Protein AF-A0A929K595-F1 (afdb_monomer_lite)

Foldseek 3Di:
DPDQKDWDWDDDPDNQPIWIFIWGWDFDQDPVGDTDTDIDTQGPTHRDPVSRVVSVVVVVVVVVVVVVVVCVVVCCVVPDPPQDQPDLPDALVVSCVSLVVDPDPVVSVVSLVVDDPVSNVRNVCCCVPPNPD

Radius of gyration: 27.82 Å; chains: 1; bounding box: 52×41×73 Å

Secondary structure (DSSP, 8-state):
---SEEEEEE--SSGGG-EEEEEEEEEEE-TTS-EEEEEEEEEEEES-HHHHHHHHHHHHHHHHHHHHHHHHHHHHHHS--------TTS-HHHHHHHHTT---HHHHHHHHHTS-HHHHHHHHHHHHHH---

Sequence (133 aa):
MKDKLTLEIEKGVDEKNSKVGVSVNADVTDGKGSTLSGSVLLVEKCSSYEILQKEVSRIKEELDVLLEKSRRLFEVEIGEEKGPDVDEDMSAKEIWDILSLIKDPEVLLVKFNSMSRQKRLEVADYVLSNCNV

Structure (mmCIF, N/CA/C/O backbone):
data_AF-A0A929K595-F1
#
_entry.id   AF-A0A929K595-F1
#
loop_
_atom_site.group_PDB
_atom_site.id
_atom_site.type_symbol
_atom_site.label_atom_id
_atom_site.label_alt_id
_atom_site.label_comp_id
_atom_site.label_asym_id
_atom_site.label_entity_id
_atom_site.label_seq_id
_atom_site.pdbx_PDB_ins_code
_atom_site.Cartn_x
_atom_site.Cartn_y
_atom_site.Cartn_z
_atom_site.occupancy
_atom_site.B_iso_or_equiv
_atom_site.auth_seq_id
_atom_site.auth_comp_id
_atom_site.auth_asym_id
_atom_site.auth_atom_id
_atom_site.pdbx_PDB_model_num
ATOM 1 N N . MET A 1 1 ? -20.966 -7.987 -0.156 1.00 43.00 1 MET A N 1
ATOM 2 C CA . MET A 1 1 ? -19.694 -8.103 0.590 1.00 43.00 1 MET A CA 1
ATOM 3 C C . MET A 1 1 ? -20.038 -8.571 1.992 1.00 43.00 1 MET A C 1
ATOM 5 O O . MET A 1 1 ? -20.986 -8.037 2.545 1.00 43.00 1 MET A O 1
ATOM 9 N N . LYS A 1 2 ? -19.379 -9.608 2.521 1.00 53.38 2 LYS A N 1
ATOM 10 C CA . LYS A 1 2 ? -19.476 -9.924 3.954 1.00 53.38 2 LYS A CA 1
ATOM 11 C C . LYS A 1 2 ? -18.486 -9.013 4.669 1.00 53.38 2 LYS A C 1
ATOM 13 O O . LYS A 1 2 ? -17.317 -9.002 4.282 1.00 53.38 2 LYS A O 1
ATOM 18 N N . ASP A 1 3 ? -18.948 -8.258 5.654 1.00 60.69 3 ASP A N 1
ATOM 19 C CA . ASP A 1 3 ? -18.068 -7.418 6.458 1.00 60.69 3 ASP A CA 1
ATOM 20 C C . ASP A 1 3 ? -17.102 -8.321 7.235 1.00 60.69 3 ASP A C 1
ATOM 22 O O . ASP A 1 3 ? -17.517 -9.207 7.980 1.00 60.69 3 ASP A O 1
ATOM 26 N N . LYS A 1 4 ? -15.795 -8.155 6.999 1.00 71.12 4 LYS A N 1
ATOM 27 C CA . LYS A 1 4 ? -14.746 -8.896 7.727 1.00 71.12 4 LYS A CA 1
ATOM 28 C C . LYS A 1 4 ? -14.526 -8.353 9.142 1.00 71.12 4 LYS A C 1
ATOM 30 O O . LYS A 1 4 ? -13.951 -9.048 9.977 1.00 71.12 4 LYS A O 1
ATOM 35 N N . LEU A 1 5 ? -14.968 -7.120 9.385 1.00 79.19 5 LEU A N 1
ATOM 36 C CA . LEU A 1 5 ? -14.893 -6.431 10.665 1.00 79.19 5 LEU A CA 1
ATOM 37 C C . LEU A 1 5 ? -16.228 -6.563 11.391 1.00 79.19 5 LEU A C 1
ATOM 39 O O . LEU A 1 5 ? -17.280 -6.319 10.804 1.00 79.19 5 LEU A O 1
ATOM 43 N N . THR A 1 6 ? -16.171 -6.924 12.668 1.00 80.56 6 THR A N 1
ATOM 44 C CA . THR A 1 6 ? -17.346 -7.120 13.518 1.00 80.56 6 THR A CA 1
ATOM 45 C C . THR A 1 6 ? -17.273 -6.171 14.708 1.00 80.56 6 THR A C 1
ATOM 47 O O . THR A 1 6 ? -16.214 -5.991 15.308 1.00 80.56 6 THR A O 1
ATOM 50 N N . LEU A 1 7 ? -18.403 -5.553 15.051 1.00 77.44 7 LEU A N 1
ATOM 51 C CA . LEU A 1 7 ? -18.537 -4.786 16.285 1.00 77.44 7 LEU A CA 1
ATOM 52 C C . LEU A 1 7 ? -18.877 -5.755 17.422 1.00 77.44 7 LEU A C 1
ATOM 54 O O . LEU A 1 7 ? -19.946 -6.365 17.423 1.00 77.44 7 LEU A O 1
ATOM 58 N N . GLU A 1 8 ? -17.974 -5.903 18.383 1.00 75.94 8 GLU A N 1
ATOM 59 C CA . GLU A 1 8 ? -18.210 -6.725 19.564 1.00 75.94 8 GLU A CA 1
ATOM 60 C C . GLU A 1 8 ? -18.874 -5.892 20.651 1.00 75.94 8 GLU A C 1
ATOM 62 O O . GLU A 1 8 ? -18.327 -4.882 21.089 1.00 75.94 8 GLU A O 1
ATOM 67 N N . ILE A 1 9 ? -20.049 -6.326 21.104 1.00 78.00 9 ILE A N 1
ATOM 68 C CA . ILE A 1 9 ? -20.801 -5.664 22.171 1.00 78.00 9 ILE A CA 1
ATOM 69 C C . ILE A 1 9 ? -20.913 -6.631 23.344 1.00 78.00 9 ILE A C 1
ATOM 71 O O . ILE A 1 9 ? -21.548 -7.679 23.246 1.00 78.00 9 ILE A O 1
ATOM 75 N N . GLU A 1 10 ? -20.327 -6.260 24.474 1.00 74.62 10 GLU A N 1
ATOM 76 C CA . GLU A 1 10 ? -20.508 -6.940 25.749 1.00 74.6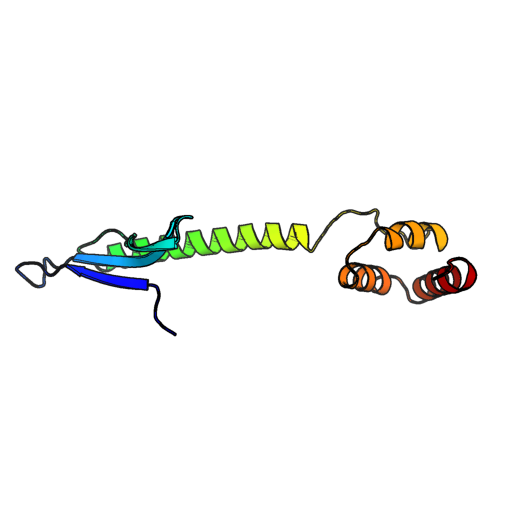2 10 GLU A CA 1
ATOM 77 C C . GLU A 1 10 ? -21.504 -6.137 26.585 1.00 74.62 10 GLU A C 1
ATOM 79 O O . GLU A 1 10 ? -21.188 -5.048 27.064 1.00 74.62 10 GLU A O 1
ATOM 84 N N . LYS A 1 11 ? -22.736 -6.642 26.720 1.00 69.06 11 LYS A N 1
ATOM 85 C CA . LYS A 1 11 ? -23.770 -5.984 27.528 1.00 69.06 11 LYS A CA 1
ATOM 86 C C . LYS A 1 11 ? -23.488 -6.187 29.015 1.00 69.06 11 LYS A C 1
ATOM 88 O O . LYS A 1 11 ? -23.408 -7.322 29.480 1.00 69.06 11 LYS A O 1
ATOM 93 N N . GLY A 1 12 ? -23.372 -5.082 29.747 1.00 56.56 12 GLY A N 1
ATOM 94 C CA . GLY A 1 12 ? -23.337 -5.086 31.207 1.00 56.56 12 GLY A CA 1
ATOM 95 C C . GLY A 1 12 ? -24.733 -5.251 31.818 1.00 56.56 12 GLY A C 1
ATOM 96 O O . GLY A 1 12 ? -25.740 -5.230 31.115 1.00 56.56 12 GLY A O 1
ATOM 97 N N . VAL A 1 13 ? -24.786 -5.382 33.149 1.00 54.97 13 VAL A N 1
ATOM 98 C CA . VAL A 1 13 ? -26.036 -5.493 33.936 1.00 54.97 13 VAL A CA 1
ATOM 99 C C . VAL A 1 13 ? -26.949 -4.260 33.771 1.00 54.97 13 VAL A C 1
ATOM 101 O O . VAL A 1 13 ? -28.160 -4.390 33.887 1.00 54.97 13 VAL A O 1
ATOM 104 N N . ASP A 1 14 ? -26.377 -3.107 33.403 1.00 54.84 14 ASP A N 1
ATOM 105 C CA . ASP A 1 14 ? -27.074 -1.876 33.004 1.00 54.84 14 ASP A CA 1
ATOM 106 C C . ASP A 1 14 ? -26.538 -1.382 31.649 1.00 54.84 14 ASP A C 1
ATOM 108 O O . ASP A 1 14 ? -25.357 -1.582 31.346 1.00 54.84 14 ASP A O 1
ATOM 112 N N . GLU A 1 15 ? -27.351 -0.657 30.862 1.00 57.06 15 GLU A N 1
ATOM 113 C CA . GLU A 1 15 ? -26.942 -0.094 29.556 1.00 57.06 15 GLU A CA 1
ATOM 114 C C . GLU A 1 15 ? -25.648 0.734 29.644 1.00 57.06 15 GLU A C 1
ATOM 116 O O . GLU A 1 15 ? -24.819 0.683 28.734 1.00 57.06 15 GLU A O 1
ATOM 121 N N . LYS A 1 16 ? -25.425 1.410 30.779 1.00 59.75 16 LYS A N 1
ATOM 122 C CA . LYS A 1 16 ? -24.235 2.232 31.066 1.00 59.75 16 LYS A CA 1
ATOM 123 C C . LYS A 1 16 ? -22.937 1.440 31.268 1.00 59.75 16 LYS A C 1
ATOM 125 O O . LYS A 1 16 ? -21.869 2.038 31.235 1.00 59.75 16 LYS A O 1
ATOM 130 N N . ASN A 1 17 ? -23.019 0.127 31.475 1.00 60.75 17 ASN A N 1
ATOM 131 C CA . ASN A 1 17 ? -21.864 -0.753 31.683 1.00 60.75 17 ASN A CA 1
ATOM 132 C C . ASN A 1 17 ? -21.544 -1.614 30.453 1.00 60.75 17 ASN A C 1
ATOM 134 O O . ASN A 1 17 ? -20.741 -2.543 30.545 1.00 60.75 17 ASN A O 1
ATOM 138 N N . SER A 1 18 ? -22.175 -1.335 29.311 1.00 73.06 18 SER A N 1
ATOM 139 C CA . SER A 1 18 ? -21.875 -2.042 28.068 1.00 73.06 18 SER A CA 1
ATOM 140 C C . SER A 1 18 ? -20.495 -1.646 27.547 1.00 73.06 18 SER A C 1
ATOM 142 O O . SER A 1 18 ? -20.144 -0.466 27.541 1.00 73.06 18 SER A O 1
ATOM 144 N N . LYS A 1 19 ? -19.712 -2.626 27.095 1.00 76.94 19 LYS A N 1
ATOM 145 C CA . LYS A 1 19 ? -18.410 -2.396 26.466 1.00 76.94 19 LYS A CA 1
ATOM 146 C C . LYS A 1 19 ? -18.469 -2.739 24.988 1.00 76.94 19 LYS A C 1
ATOM 148 O O . LYS A 1 19 ? -19.093 -3.727 24.605 1.00 76.94 19 LYS A O 1
ATOM 153 N N . VAL A 1 20 ? -17.801 -1.936 24.171 1.00 75.62 20 VAL A N 1
ATOM 154 C CA . VAL A 1 20 ? -17.787 -2.078 22.715 1.00 75.62 20 VAL A CA 1
ATOM 155 C C . VAL A 1 20 ? -16.347 -2.180 22.224 1.00 75.62 20 VAL A C 1
ATOM 157 O O . VAL A 1 20 ? -15.491 -1.402 22.642 1.00 75.62 20 VAL A O 1
ATOM 160 N N . GLY A 1 21 ? -16.078 -3.153 21.358 1.00 71.19 21 GLY A N 1
ATOM 161 C CA . GLY A 1 21 ? -14.791 -3.360 20.695 1.00 71.19 21 GLY A CA 1
ATOM 162 C C . GLY A 1 21 ? -14.974 -3.638 19.205 1.00 71.19 21 GLY A C 1
ATOM 163 O O . GLY A 1 21 ? -16.091 -3.836 18.728 1.00 71.19 21 GLY A O 1
ATOM 164 N N . VAL A 1 22 ? -13.873 -3.654 18.460 1.00 76.69 22 VAL A N 1
ATOM 165 C CA . VAL A 1 22 ? -13.860 -4.012 17.033 1.00 76.69 22 VAL A CA 1
ATOM 166 C C . VAL A 1 22 ? -12.973 -5.230 16.873 1.00 76.69 22 VAL A C 1
ATOM 168 O O . VAL A 1 22 ? -11.835 -5.206 17.337 1.00 76.69 22 VAL A O 1
ATOM 171 N N . SER A 1 23 ? -13.461 -6.272 16.208 1.00 78.69 23 SER A N 1
ATOM 172 C CA . SER A 1 23 ? -12.668 -7.454 15.878 1.00 78.69 23 SER A CA 1
ATOM 173 C C . SER A 1 23 ? -12.670 -7.752 14.386 1.00 78.69 23 SER A C 1
ATOM 175 O O . SER A 1 23 ? -13.551 -7.327 13.637 1.00 78.69 23 SER A O 1
ATOM 177 N N . VAL A 1 24 ? -11.647 -8.475 13.943 1.00 82.19 24 VAL A N 1
ATOM 178 C CA . VAL A 1 24 ? -11.543 -9.023 12.594 1.00 82.19 24 VAL A CA 1
ATOM 179 C C . VAL A 1 24 ? -11.619 -10.539 12.667 1.00 82.19 24 VAL A C 1
ATOM 181 O O . VAL A 1 24 ? -10.957 -11.160 13.499 1.00 82.19 24 VAL A O 1
ATOM 184 N N . ASN A 1 25 ? -12.425 -11.142 11.797 1.00 74.69 25 ASN A N 1
ATOM 185 C CA . ASN A 1 25 ? -12.438 -12.594 11.653 1.00 74.69 25 ASN A CA 1
ATOM 186 C C . ASN A 1 25 ? -11.228 -13.019 10.816 1.00 74.69 25 ASN A C 1
ATOM 188 O O . ASN A 1 25 ? -11.060 -12.564 9.681 1.00 74.69 25 ASN A O 1
ATOM 192 N N . ALA A 1 26 ? -10.388 -13.875 11.388 1.00 69.88 26 ALA A N 1
ATOM 193 C CA . ALA A 1 26 ? -9.210 -14.435 10.755 1.00 69.88 26 ALA A CA 1
ATOM 194 C C . ALA A 1 26 ? -9.359 -15.956 10.664 1.00 69.88 26 ALA A C 1
ATOM 196 O O . ALA A 1 26 ? -9.492 -16.646 11.675 1.00 69.88 26 ALA A O 1
ATOM 197 N N . ASP A 1 27 ? -9.318 -16.468 9.438 1.00 69.69 27 ASP A N 1
ATOM 198 C CA . ASP A 1 27 ? -9.230 -17.897 9.171 1.00 69.69 27 ASP A CA 1
ATOM 199 C C . ASP A 1 27 ? -7.751 -18.255 9.033 1.00 69.69 27 ASP A C 1
ATOM 201 O O . ASP A 1 27 ? -7.086 -17.847 8.078 1.00 69.69 27 ASP A O 1
ATOM 205 N N . VAL A 1 28 ? -7.217 -18.988 10.007 1.00 64.75 28 VAL A N 1
ATOM 206 C CA . VAL A 1 28 ? -5.845 -19.492 9.969 1.00 64.75 28 VAL A CA 1
ATOM 207 C C . VAL A 1 28 ? -5.895 -20.940 9.513 1.00 64.75 28 VAL A C 1
ATOM 209 O O . VAL A 1 28 ? -6.335 -21.825 10.243 1.00 64.75 28 VAL A O 1
ATOM 212 N N . THR A 1 29 ? -5.447 -21.196 8.290 1.00 63.56 29 THR A N 1
ATOM 213 C CA . THR A 1 29 ? -5.228 -22.559 7.806 1.00 63.56 29 THR A CA 1
ATOM 214 C C . THR A 1 29 ? -3.883 -23.054 8.308 1.00 63.56 29 THR A C 1
ATOM 216 O O . THR A 1 29 ? -2.846 -22.483 7.957 1.00 63.56 29 THR A O 1
ATOM 219 N N . ASP A 1 30 ? -3.877 -24.122 9.102 1.00 59.62 30 ASP A N 1
ATOM 220 C CA . ASP A 1 30 ? -2.638 -24.857 9.316 1.00 59.62 30 ASP A CA 1
ATOM 221 C C . ASP A 1 30 ? -2.250 -25.591 8.019 1.00 59.62 30 ASP A C 1
ATOM 223 O O . ASP A 1 30 ? -3.093 -25.960 7.198 1.00 59.62 30 ASP A O 1
ATOM 227 N N . GLY A 1 31 ? -0.953 -25.818 7.798 1.00 59.75 31 GLY A N 1
ATOM 228 C CA . GLY A 1 31 ? -0.462 -26.564 6.629 1.00 59.75 31 GLY A CA 1
ATOM 229 C C . GLY A 1 31 ? -0.924 -28.031 6.571 1.00 59.75 31 GLY A C 1
ATOM 230 O O . GLY A 1 31 ? -0.481 -28.770 5.695 1.00 59.75 31 GLY A O 1
ATOM 231 N N . LYS A 1 32 ? -1.785 -28.471 7.502 1.00 63.56 32 LYS A N 1
ATOM 232 C CA . LYS A 1 32 ? -2.420 -29.793 7.557 1.00 63.56 32 LYS A CA 1
ATOM 233 C C . LYS A 1 32 ? -3.884 -29.776 7.099 1.00 63.56 32 LYS A C 1
ATOM 235 O O . LYS A 1 32 ? -4.525 -30.825 7.132 1.00 63.56 32 LYS A O 1
ATOM 240 N N . GLY A 1 33 ? -4.397 -28.640 6.622 1.00 58.97 33 GLY A N 1
ATOM 241 C CA . GLY A 1 33 ? -5.740 -28.532 6.049 1.00 58.97 33 GLY A CA 1
ATOM 242 C C . GLY A 1 33 ? -6.851 -28.287 7.072 1.00 58.97 33 GLY A C 1
ATOM 243 O O . GLY A 1 33 ? -8.023 -28.313 6.699 1.00 58.97 33 GLY A O 1
ATOM 244 N N . SER A 1 34 ? -6.517 -28.018 8.338 1.00 58.50 34 SER A N 1
ATOM 245 C CA . SER A 1 34 ? -7.492 -27.564 9.334 1.00 58.50 34 SER A CA 1
ATOM 246 C C . SER A 1 34 ? -7.578 -26.040 9.295 1.00 58.50 34 SER A C 1
ATOM 248 O O . SER A 1 34 ? -6.567 -25.346 9.384 1.00 58.50 34 SER A O 1
ATOM 250 N N . THR A 1 35 ? -8.792 -25.507 9.152 1.00 57.69 35 THR A N 1
ATOM 251 C CA . THR A 1 35 ? -9.042 -24.059 9.190 1.00 57.69 35 THR A CA 1
ATOM 252 C C . THR A 1 35 ? -9.517 -23.687 10.588 1.00 57.69 3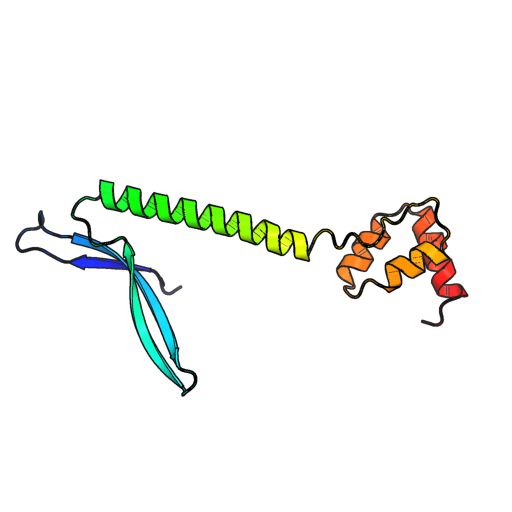5 THR A C 1
ATOM 254 O O . THR A 1 35 ? -10.593 -24.109 11.009 1.00 57.69 35 THR A O 1
ATOM 257 N N . LEU A 1 36 ? -8.706 -22.931 11.323 1.00 61.12 36 LEU A N 1
ATOM 258 C CA . LEU A 1 36 ? -9.084 -22.338 12.600 1.00 61.12 36 LEU A CA 1
ATOM 259 C C . LEU A 1 36 ? -9.639 -20.940 12.334 1.00 61.12 36 LEU A C 1
ATOM 261 O O . LEU A 1 36 ? -8.886 -20.006 12.075 1.00 61.12 36 LEU A O 1
ATOM 265 N N . SER A 1 37 ? -10.959 -20.807 12.394 1.00 62.34 37 SER A N 1
ATOM 266 C CA . SER A 1 37 ? -11.633 -19.509 12.368 1.00 62.34 37 SER A CA 1
ATOM 267 C C . SER A 1 37 ? -11.632 -18.909 13.772 1.00 62.34 37 SER A C 1
ATOM 269 O O . SER A 1 37 ? -12.218 -19.481 14.693 1.00 62.34 37 SER A O 1
ATOM 271 N N . GLY A 1 38 ? -10.975 -17.763 13.946 1.00 66.62 38 GLY A N 1
ATOM 272 C CA . GLY A 1 38 ? -10.943 -17.015 15.205 1.00 66.62 38 GLY A CA 1
ATOM 273 C C . GLY A 1 38 ? -11.213 -15.527 14.988 1.00 66.62 38 GLY A C 1
ATOM 274 O O . GLY A 1 38 ? -10.947 -14.995 13.912 1.00 66.62 38 GLY A O 1
ATOM 275 N N . SER A 1 39 ? -11.739 -14.839 16.003 1.00 71.31 39 SER A N 1
ATOM 276 C CA . SER A 1 39 ? -11.819 -13.376 16.000 1.00 71.31 39 SER A CA 1
ATOM 277 C C . SER A 1 39 ? -10.610 -12.781 16.724 1.00 71.31 39 SER A C 1
ATOM 279 O O . SER A 1 39 ? -10.212 -13.242 17.794 1.00 71.31 39 SER A O 1
ATOM 281 N N . VAL A 1 40 ? -10.007 -11.751 16.132 1.00 77.25 40 VAL A N 1
ATOM 282 C CA . VAL A 1 40 ? -8.915 -10.977 16.735 1.00 77.25 40 VAL A CA 1
ATOM 283 C C . VAL A 1 40 ? -9.434 -9.582 17.043 1.00 77.25 40 VAL A C 1
ATOM 285 O O . VAL A 1 40 ? -9.897 -8.884 16.143 1.00 77.25 40 VAL A O 1
ATOM 288 N N . LEU A 1 41 ? -9.357 -9.166 18.307 1.00 75.19 41 LEU A N 1
ATOM 289 C CA . LEU A 1 41 ? -9.715 -7.811 18.727 1.00 75.19 41 LEU A CA 1
ATOM 290 C C . LEU A 1 41 ? -8.689 -6.807 18.184 1.00 75.19 41 LEU A C 1
ATOM 292 O O . LEU A 1 41 ? -7.509 -6.882 18.511 1.00 75.19 41 LEU A O 1
ATOM 296 N N . LEU A 1 42 ? -9.155 -5.868 17.363 1.00 77.19 42 LEU A N 1
ATOM 297 C CA . LEU A 1 42 ? -8.383 -4.724 16.871 1.00 77.19 42 LEU A CA 1
ATOM 298 C C . LEU A 1 42 ? -8.445 -3.546 17.844 1.00 77.19 42 LEU A C 1
ATOM 300 O O . LEU A 1 42 ? -7.476 -2.811 17.990 1.00 77.19 42 LEU A O 1
ATOM 304 N N . VAL A 1 43 ? -9.589 -3.375 18.508 1.00 81.88 43 VAL A N 1
ATOM 305 C CA . VAL A 1 43 ? -9.775 -2.382 19.568 1.00 81.88 43 VAL A CA 1
ATOM 306 C C . VAL A 1 43 ? -10.292 -3.097 20.803 1.00 81.88 43 VAL A C 1
ATOM 308 O O . VAL A 1 43 ? -11.291 -3.819 20.728 1.00 81.88 43 VAL A O 1
ATOM 311 N N . GLU A 1 44 ? -9.619 -2.887 21.936 1.00 77.75 44 GLU A N 1
ATOM 312 C CA . GLU A 1 44 ? -10.080 -3.408 23.219 1.00 77.75 44 GLU A CA 1
ATOM 313 C C . GLU A 1 44 ? -11.482 -2.895 23.559 1.00 77.75 44 GLU A C 1
ATOM 315 O O . GLU A 1 44 ? -11.885 -1.782 23.213 1.00 77.75 44 GLU A O 1
ATOM 320 N N . LYS A 1 45 ? -12.236 -3.727 24.277 1.00 78.00 45 LYS A N 1
ATOM 321 C CA . LYS A 1 45 ? -13.599 -3.411 24.693 1.00 78.00 45 LYS A CA 1
ATOM 322 C C . LYS A 1 45 ? -13.598 -2.210 25.641 1.00 78.00 45 LYS A C 1
ATOM 324 O O . LYS A 1 45 ? -13.202 -2.322 26.802 1.00 78.00 45 LYS A O 1
ATOM 329 N N . CYS A 1 46 ? -14.100 -1.078 25.164 1.00 78.94 46 CYS A N 1
ATOM 330 C CA . CYS A 1 46 ? -14.134 0.183 25.896 1.00 78.94 46 CYS A CA 1
ATOM 331 C C . CYS A 1 46 ? -15.573 0.591 26.249 1.00 78.94 46 CYS A C 1
ATOM 333 O O . CYS A 1 46 ? -16.532 0.183 25.599 1.00 78.94 46 CYS A O 1
ATOM 335 N N . SER A 1 47 ? -15.733 1.375 27.316 1.00 78.12 47 SER A N 1
ATOM 336 C CA . SER A 1 47 ? -17.038 1.805 27.848 1.00 78.12 47 SER A CA 1
ATOM 337 C C . SER A 1 47 ? -17.482 3.192 27.368 1.00 78.12 47 SER A C 1
ATOM 339 O O . SER A 1 47 ? -18.525 3.681 27.792 1.00 78.12 47 SER A O 1
ATOM 341 N N . SER A 1 48 ? -16.701 3.848 26.505 1.00 81.38 48 SER A N 1
ATOM 342 C CA . SER A 1 48 ? -17.010 5.179 25.976 1.00 81.38 48 SER A CA 1
ATOM 343 C C . SER A 1 48 ? -16.792 5.233 24.471 1.00 81.38 48 SER A C 1
ATOM 345 O O . SER A 1 48 ? -15.768 4.774 23.961 1.00 81.38 48 SER A O 1
ATOM 347 N N . TYR A 1 49 ? -17.741 5.861 23.777 1.00 80.06 49 TYR A N 1
ATOM 348 C CA . TYR A 1 49 ? -17.656 6.114 22.343 1.00 80.06 49 TYR A CA 1
ATOM 349 C C . TYR A 1 49 ? -16.435 6.967 21.977 1.00 80.06 49 TYR A C 1
ATOM 351 O O . TYR A 1 49 ? -15.798 6.710 20.963 1.00 80.06 49 TYR A O 1
ATOM 359 N N . GLU A 1 50 ? -16.060 7.935 22.815 1.00 82.94 50 GLU A N 1
ATOM 360 C CA . GLU A 1 50 ? -14.900 8.800 22.558 1.00 82.94 50 GLU A CA 1
ATOM 361 C C . GLU A 1 50 ? -13.590 8.001 22.532 1.00 82.94 50 GLU A C 1
ATOM 363 O O . GLU A 1 50 ? -12.724 8.242 21.691 1.00 82.94 50 GLU A O 1
ATOM 368 N N . ILE A 1 51 ? -13.465 7.007 23.420 1.00 82.69 51 ILE A N 1
ATOM 369 C CA . ILE A 1 51 ? -12.303 6.110 23.470 1.00 82.69 51 ILE A CA 1
ATOM 370 C C . ILE A 1 51 ? -12.288 5.223 22.223 1.00 82.69 51 ILE A C 1
ATOM 372 O O . ILE A 1 51 ? -11.259 5.131 21.557 1.00 82.69 51 ILE A O 1
ATOM 376 N N . LEU A 1 52 ? -13.438 4.641 21.862 1.00 82.19 52 LEU A N 1
ATOM 377 C CA . LEU A 1 52 ? -13.576 3.826 20.655 1.00 82.19 52 LEU A CA 1
ATOM 378 C C . LEU A 1 52 ? -13.194 4.618 19.400 1.00 82.19 52 LEU A C 1
ATOM 380 O O . LEU A 1 52 ? -12.418 4.144 18.575 1.00 82.19 52 LEU A O 1
ATOM 384 N N . GLN A 1 53 ? -13.715 5.839 19.268 1.00 85.38 53 GLN A N 1
ATOM 385 C CA . GLN A 1 53 ? -13.445 6.711 18.131 1.00 85.38 53 GLN A CA 1
ATOM 386 C C . GLN A 1 53 ? -11.957 7.046 18.035 1.00 85.38 53 GLN A C 1
ATOM 388 O O . GLN A 1 53 ? -11.396 6.998 16.943 1.00 85.38 53 GLN A O 1
ATOM 393 N N . LYS A 1 54 ? -11.307 7.348 19.164 1.00 86.31 54 LYS A N 1
ATOM 394 C CA . LYS A 1 54 ? -9.873 7.644 19.201 1.00 86.31 54 LYS A CA 1
ATOM 395 C C . LYS A 1 54 ? -9.026 6.444 18.771 1.00 86.31 54 LYS A C 1
ATOM 397 O O . LYS A 1 54 ? -8.139 6.610 17.939 1.00 86.31 54 LYS A O 1
ATOM 402 N N . GLU A 1 55 ? -9.309 5.252 19.294 1.00 86.62 55 GLU A N 1
ATOM 403 C CA . GLU A 1 55 ? -8.575 4.031 18.932 1.00 86.62 55 GLU A CA 1
ATOM 404 C C . GLU A 1 55 ? -8.787 3.656 17.458 1.00 86.62 55 GLU A C 1
ATOM 406 O O . GLU A 1 55 ? -7.830 3.341 16.754 1.00 86.62 55 GLU A O 1
ATOM 411 N N . VAL A 1 56 ? -10.019 3.774 16.950 1.00 87.44 56 VAL A N 1
ATOM 412 C CA . VAL A 1 56 ? -10.318 3.539 15.529 1.00 87.44 56 VAL A CA 1
ATOM 413 C C . VAL A 1 56 ? -9.599 4.547 14.632 1.00 87.44 56 VAL A C 1
ATOM 415 O O . VAL A 1 56 ? -9.059 4.156 13.598 1.00 87.44 56 VAL A O 1
ATOM 418 N N . SER A 1 57 ? -9.573 5.831 14.999 1.00 87.94 57 SER A N 1
ATOM 419 C CA . SER A 1 57 ? -8.833 6.848 14.243 1.00 87.94 57 SER A CA 1
ATOM 420 C C . SER A 1 57 ? -7.333 6.564 14.228 1.00 87.94 57 SER A C 1
ATOM 422 O O . SER A 1 57 ? -6.731 6.634 13.162 1.00 87.94 57 SER A O 1
ATOM 424 N N . ARG A 1 58 ? -6.747 6.147 15.361 1.00 88.50 58 ARG A N 1
ATOM 425 C CA . ARG A 1 58 ? -5.330 5.755 15.422 1.00 88.50 58 ARG A CA 1
ATOM 426 C C . ARG A 1 58 ? -5.020 4.603 14.464 1.00 88.50 58 ARG A C 1
ATOM 428 O O . ARG A 1 58 ? -4.065 4.683 13.703 1.00 88.50 58 ARG A O 1
ATOM 435 N N . ILE A 1 59 ? -5.849 3.557 14.457 1.00 89.00 59 ILE A N 1
ATOM 436 C CA . ILE A 1 59 ? -5.664 2.410 13.553 1.00 89.00 59 ILE A CA 1
ATOM 437 C C . ILE A 1 59 ? -5.757 2.846 12.087 1.00 89.00 59 ILE A C 1
ATOM 439 O O . ILE A 1 59 ? -4.975 2.379 11.266 1.00 89.00 59 ILE A O 1
ATOM 443 N N . LYS A 1 60 ? -6.684 3.748 11.743 1.00 89.75 60 LYS A N 1
ATOM 444 C CA . LYS A 1 60 ? -6.777 4.291 10.378 1.00 89.75 60 LYS A CA 1
ATOM 445 C C . LYS A 1 60 ? -5.499 5.022 9.974 1.00 89.75 60 LYS A C 1
ATOM 447 O O . LYS A 1 60 ? -4.964 4.724 8.915 1.00 89.75 60 LYS A O 1
ATOM 452 N N . GLU A 1 61 ? -4.985 5.899 10.831 1.00 90.31 61 GLU A N 1
ATOM 453 C CA . GLU A 1 61 ? -3.730 6.617 10.577 1.00 90.31 61 GLU A CA 1
ATOM 454 C C . GLU A 1 61 ? -2.545 5.653 10.399 1.00 90.31 61 GLU A C 1
ATOM 456 O O . GLU A 1 61 ? -1.744 5.810 9.479 1.00 90.31 61 GLU A O 1
ATOM 461 N N . GLU A 1 62 ? -2.443 4.617 11.235 1.00 90.38 62 GLU A N 1
ATOM 462 C CA . GLU A 1 62 ? -1.407 3.587 11.099 1.00 90.38 62 GLU A CA 1
ATOM 463 C C . GLU A 1 62 ? -1.535 2.807 9.780 1.00 90.38 62 GLU A C 1
ATOM 465 O O . GLU A 1 62 ? -0.529 2.559 9.109 1.00 90.38 62 GLU A O 1
ATOM 470 N N . LEU A 1 63 ? -2.759 2.453 9.377 1.00 89.88 63 LEU A N 1
ATOM 471 C CA . LEU A 1 63 ? -3.026 1.801 8.094 1.00 89.88 63 LEU A CA 1
ATOM 472 C C . LEU A 1 63 ? -2.670 2.707 6.911 1.00 89.88 63 LEU A C 1
ATOM 474 O O . LEU A 1 63 ? -2.060 2.227 5.958 1.00 89.88 63 LEU A O 1
ATOM 478 N N . ASP A 1 64 ? -2.974 4.002 6.981 1.00 89.81 64 ASP A N 1
ATOM 479 C CA . ASP A 1 64 ? -2.603 4.973 5.947 1.00 89.81 64 ASP A CA 1
ATOM 480 C C . ASP A 1 64 ? -1.075 5.098 5.822 1.00 89.81 64 ASP A C 1
ATOM 482 O O . ASP A 1 64 ? -0.531 5.104 4.715 1.00 89.81 64 ASP A O 1
ATOM 486 N N . VAL A 1 65 ? -0.351 5.104 6.948 1.00 90.50 65 VAL A N 1
ATOM 487 C CA . VAL A 1 65 ? 1.121 5.076 6.954 1.00 90.50 65 VAL A CA 1
ATOM 488 C C . VAL A 1 65 ? 1.661 3.784 6.336 1.00 90.50 65 VAL A C 1
ATOM 490 O O . VAL A 1 65 ? 2.651 3.824 5.602 1.00 90.50 65 VAL A O 1
ATOM 493 N N . LEU A 1 66 ? 1.048 2.631 6.618 1.00 89.62 66 LEU A N 1
ATOM 494 C CA . LEU A 1 66 ? 1.433 1.362 5.996 1.00 89.62 66 LEU A CA 1
ATOM 495 C C . LEU A 1 66 ? 1.150 1.355 4.494 1.00 89.62 66 LEU A C 1
ATOM 497 O O . LEU A 1 66 ? 1.990 0.873 3.736 1.00 89.62 66 LEU A O 1
ATOM 501 N N . LEU A 1 67 ? 0.026 1.927 4.055 1.00 85.31 67 LEU A N 1
ATOM 502 C CA . LEU A 1 67 ? -0.280 2.093 2.637 1.00 85.31 67 LEU A CA 1
ATOM 503 C C . LEU A 1 67 ? 0.768 2.964 1.951 1.00 85.31 67 LEU A C 1
ATOM 505 O O . LEU A 1 67 ? 1.292 2.563 0.918 1.00 85.31 67 LEU A O 1
ATOM 509 N N . GLU A 1 68 ? 1.143 4.094 2.543 1.00 84.44 68 GLU A N 1
ATOM 510 C CA . GLU A 1 68 ? 2.185 4.971 2.001 1.00 84.44 68 GLU A CA 1
ATOM 511 C C . GLU A 1 68 ? 3.556 4.275 1.945 1.00 84.44 68 GLU A C 1
ATOM 513 O O . GLU A 1 68 ? 4.262 4.354 0.940 1.00 84.44 68 GLU A O 1
ATOM 518 N N . LYS A 1 69 ? 3.928 3.522 2.988 1.00 82.50 69 LYS A N 1
ATOM 519 C CA . LYS A 1 69 ? 5.152 2.703 2.975 1.00 82.50 69 LYS A CA 1
ATOM 520 C C . LYS A 1 69 ? 5.104 1.628 1.894 1.00 82.50 69 LYS A C 1
ATOM 522 O O . LYS A 1 69 ? 6.094 1.433 1.199 1.00 82.50 69 LYS A O 1
ATOM 527 N N . SER A 1 70 ? 3.969 0.947 1.746 1.00 78.12 70 SER A N 1
ATOM 528 C CA . SER A 1 70 ? 3.788 -0.075 0.716 1.00 78.12 70 SER A CA 1
ATOM 529 C C . SER A 1 70 ? 3.838 0.530 -0.679 1.00 78.12 70 SER A C 1
ATOM 531 O O . SER A 1 70 ? 4.483 -0.036 -1.549 1.00 78.12 70 SER A O 1
ATOM 533 N N . ARG A 1 71 ? 3.260 1.723 -0.870 1.00 76.31 71 ARG A N 1
ATOM 534 C CA . ARG A 1 71 ? 3.330 2.464 -2.124 1.00 76.31 71 ARG A CA 1
ATOM 535 C C . ARG A 1 71 ? 4.779 2.708 -2.503 1.00 76.31 71 ARG A C 1
ATOM 537 O O . ARG A 1 71 ? 5.138 2.373 -3.612 1.00 76.31 71 ARG A O 1
ATOM 544 N N . ARG A 1 72 ? 5.627 3.159 -1.576 1.00 73.69 72 ARG A N 1
ATOM 545 C CA . ARG A 1 72 ? 7.066 3.317 -1.844 1.00 73.69 72 ARG A CA 1
ATOM 546 C C . ARG A 1 72 ? 7.756 2.006 -2.203 1.00 73.69 72 ARG A C 1
ATOM 548 O O . ARG A 1 72 ? 8.662 2.029 -3.014 1.00 73.69 72 ARG A O 1
ATOM 555 N N . LEU A 1 73 ? 7.365 0.877 -1.612 1.00 73.38 73 LEU A N 1
ATOM 556 C CA . LEU A 1 73 ? 7.941 -0.424 -1.972 1.00 73.38 73 LEU A CA 1
ATOM 557 C C . LEU A 1 73 ? 7.512 -0.857 -3.378 1.00 73.38 73 LEU A C 1
ATOM 559 O O . LEU A 1 73 ? 8.359 -1.243 -4.172 1.00 73.38 73 LEU A O 1
ATOM 563 N N . PHE A 1 74 ? 6.228 -0.723 -3.708 1.00 69.56 74 PHE A N 1
ATOM 564 C CA . PHE A 1 74 ? 5.712 -1.038 -5.040 1.00 69.56 74 PHE A CA 1
ATOM 565 C C . PHE A 1 74 ? 6.173 -0.032 -6.103 1.00 69.56 74 PHE A C 1
ATOM 567 O O . PHE A 1 74 ? 6.420 -0.414 -7.235 1.00 69.56 74 PHE A O 1
ATOM 574 N N . GLU A 1 75 ? 6.339 1.242 -5.756 1.00 59.91 75 GLU A N 1
ATOM 575 C CA . GLU A 1 75 ? 6.902 2.273 -6.632 1.00 59.91 75 GLU A CA 1
ATOM 576 C C . GLU A 1 75 ? 8.415 2.135 -6.780 1.00 59.91 75 GLU A C 1
ATOM 578 O O . GLU A 1 75 ? 8.915 2.522 -7.818 1.00 59.91 75 GLU A O 1
ATOM 583 N N . VAL A 1 76 ? 9.142 1.563 -5.815 1.00 49.91 76 VAL A N 1
ATOM 584 C CA . VAL A 1 76 ? 10.556 1.177 -5.993 1.00 49.91 76 VAL A CA 1
ATOM 585 C C . VAL A 1 76 ? 10.679 -0.095 -6.844 1.00 49.91 76 VAL A C 1
ATOM 587 O O . VAL A 1 76 ? 11.661 -0.256 -7.559 1.00 49.91 76 VAL A O 1
ATOM 590 N N . GLU A 1 77 ? 9.681 -0.985 -6.828 1.00 45.94 77 GLU A N 1
ATOM 591 C CA . GLU A 1 77 ? 9.611 -2.122 -7.763 1.00 45.94 77 GLU A CA 1
ATOM 592 C C . GLU A 1 77 ? 9.148 -1.716 -9.177 1.00 45.94 77 GLU A C 1
ATOM 594 O O . GLU A 1 77 ? 9.528 -2.369 -10.145 1.00 45.94 77 GLU A O 1
ATOM 599 N N . ILE A 1 78 ? 8.365 -0.638 -9.323 1.00 44.84 78 ILE A N 1
ATOM 600 C CA . ILE A 1 78 ? 7.855 -0.136 -10.620 1.00 44.84 78 ILE A CA 1
ATOM 601 C C . ILE A 1 78 ? 8.699 1.037 -11.162 1.00 44.84 78 ILE A C 1
ATOM 603 O O . ILE A 1 78 ? 8.678 1.338 -12.355 1.00 44.84 78 ILE A O 1
ATOM 607 N N . GLY A 1 79 ? 9.469 1.698 -10.306 1.00 44.84 79 GLY A N 1
ATOM 608 C CA . GLY A 1 79 ? 10.215 2.914 -10.587 1.00 44.84 79 GLY A CA 1
ATOM 609 C C . GLY A 1 79 ? 11.624 2.817 -10.022 1.00 44.84 79 GLY A C 1
ATOM 610 O O . GLY A 1 79 ? 11.835 2.776 -8.816 1.00 44.84 79 GLY A O 1
ATOM 611 N N . GLU A 1 80 ? 12.589 2.854 -10.934 1.00 43.19 80 GLU A N 1
ATOM 612 C CA . GLU A 1 80 ? 14.022 2.918 -10.653 1.00 43.19 80 GLU A CA 1
ATOM 613 C C . GLU A 1 80 ? 14.683 1.604 -10.199 1.00 43.19 80 GLU A C 1
ATOM 615 O O . GLU A 1 80 ? 15.515 1.586 -9.289 1.00 43.19 80 GLU A O 1
ATOM 620 N N . GLU A 1 81 ? 14.574 0.554 -11.021 1.00 40.72 81 GLU A N 1
ATOM 621 C CA . GLU A 1 81 ? 15.857 0.022 -11.487 1.00 40.72 81 GLU A CA 1
ATOM 622 C C . GLU A 1 81 ? 16.540 1.187 -12.216 1.00 40.72 81 GLU A C 1
ATOM 624 O O . GLU A 1 81 ? 16.218 1.511 -13.362 1.00 40.72 81 GLU A O 1
ATOM 629 N N . LYS A 1 82 ? 17.464 1.868 -11.527 1.00 45.22 82 LYS A N 1
ATOM 630 C CA . LYS A 1 82 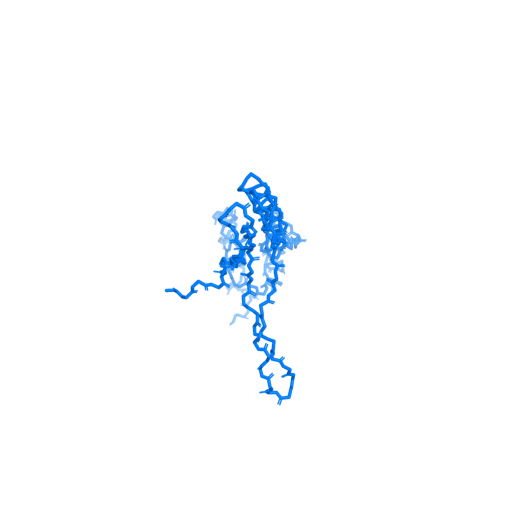? 18.496 2.703 -12.153 1.00 45.22 82 LYS A CA 1
ATOM 631 C C . LYS A 1 82 ? 19.413 1.810 -12.994 1.00 45.22 82 LYS A C 1
ATOM 633 O O . LYS A 1 82 ? 20.617 1.741 -12.769 1.00 45.22 82 LYS A O 1
ATOM 638 N N . GLY A 1 83 ? 18.841 1.095 -13.960 1.00 48.50 83 GLY A N 1
ATOM 639 C CA . GLY A 1 83 ? 19.554 0.760 -15.172 1.00 48.50 83 GLY A CA 1
ATOM 640 C C . GLY A 1 83 ? 19.973 2.086 -15.805 1.00 48.50 83 GLY A C 1
ATOM 641 O O . GLY A 1 83 ? 19.179 3.036 -15.753 1.00 48.50 83 GLY A O 1
ATOM 642 N N . PRO A 1 84 ? 21.211 2.179 -16.316 1.00 52.81 84 PRO A N 1
ATOM 643 C CA . PRO A 1 84 ? 21.809 3.428 -16.777 1.00 52.81 84 PRO A CA 1
ATOM 644 C C . PRO A 1 84 ? 20.800 4.241 -17.587 1.00 52.81 84 PRO A C 1
ATOM 646 O O . PRO A 1 84 ? 20.074 3.697 -18.429 1.00 52.81 84 PRO A O 1
ATOM 649 N N . ASP A 1 85 ? 20.675 5.524 -17.250 1.00 58.34 85 ASP A N 1
ATOM 650 C CA . ASP A 1 85 ? 19.823 6.416 -18.021 1.00 58.34 85 ASP A CA 1
ATOM 651 C C . ASP A 1 85 ? 20.292 6.398 -19.469 1.00 58.34 85 ASP A C 1
ATOM 653 O O . ASP A 1 85 ? 21.488 6.441 -19.762 1.00 58.34 85 ASP A O 1
ATOM 657 N N . VAL A 1 86 ? 19.319 6.253 -20.363 1.00 65.31 86 VAL A N 1
ATOM 658 C CA . VAL A 1 86 ? 19.566 6.342 -21.792 1.00 65.31 86 VAL A CA 1
ATOM 659 C C . VAL A 1 86 ? 19.809 7.813 -22.075 1.00 65.31 86 VAL A C 1
ATOM 661 O O . VAL A 1 86 ? 18.873 8.610 -22.096 1.00 65.31 86 VAL A O 1
ATOM 664 N N . ASP A 1 87 ? 21.076 8.164 -22.232 1.00 72.50 87 ASP A N 1
ATOM 665 C CA . ASP A 1 87 ? 21.479 9.468 -22.727 1.00 72.50 87 ASP A CA 1
ATOM 666 C C . ASP A 1 87 ? 21.298 9.477 -24.256 1.00 72.50 87 ASP A C 1
ATOM 668 O O . ASP A 1 87 ? 21.734 8.560 -24.959 1.00 72.50 87 ASP A O 1
ATOM 672 N N . GLU A 1 88 ? 20.597 10.482 -24.788 1.00 73.56 88 GLU A N 1
ATOM 673 C CA . GLU A 1 88 ? 20.314 10.579 -26.227 1.00 73.56 88 GLU A CA 1
ATOM 674 C C . GLU A 1 88 ? 21.584 10.818 -27.065 1.00 73.56 88 GLU A C 1
ATOM 676 O O . GLU A 1 88 ? 21.580 10.544 -28.275 1.00 73.56 88 GLU A O 1
ATOM 681 N N . ASP A 1 89 ? 22.682 11.229 -26.421 1.00 81.12 89 ASP A N 1
ATOM 682 C CA . ASP A 1 89 ? 24.006 11.361 -27.034 1.00 81.12 89 ASP A CA 1
ATOM 683 C C . ASP A 1 89 ? 24.699 9.999 -27.270 1.00 81.12 89 ASP A C 1
ATOM 685 O O . ASP A 1 89 ? 25.663 9.915 -28.037 1.00 81.12 89 ASP A O 1
ATOM 689 N N . MET A 1 90 ? 24.198 8.906 -26.677 1.00 83.06 90 MET A N 1
ATOM 690 C CA . MET A 1 90 ? 24.737 7.552 -26.871 1.00 83.06 90 MET A CA 1
ATOM 691 C C . MET A 1 90 ? 24.437 7.003 -28.271 1.00 83.06 90 MET A C 1
ATOM 693 O O . MET A 1 90 ? 23.458 7.368 -28.927 1.00 83.06 90 MET A O 1
ATOM 697 N N . SER A 1 91 ? 25.251 6.064 -28.753 1.00 87.31 91 SER A N 1
ATOM 698 C CA . SER A 1 91 ? 24.982 5.394 -30.029 1.00 87.31 91 SER A CA 1
ATOM 699 C C . SER A 1 91 ? 23.759 4.469 -29.944 1.00 87.31 91 SER A C 1
ATOM 701 O O . SER A 1 91 ? 23.440 3.922 -28.890 1.00 87.31 91 SER A O 1
ATOM 703 N N . ALA A 1 92 ? 23.089 4.229 -31.077 1.00 88.62 92 ALA A N 1
ATOM 704 C CA . ALA A 1 92 ? 21.919 3.345 -31.140 1.00 88.62 92 ALA A CA 1
ATOM 705 C C . ALA A 1 92 ? 22.190 1.932 -30.584 1.00 88.62 92 ALA A C 1
ATOM 707 O O . ALA A 1 92 ? 21.308 1.324 -29.980 1.00 88.62 92 ALA A O 1
ATOM 708 N N . LYS A 1 93 ? 23.428 1.445 -30.736 1.00 87.56 93 LYS A N 1
ATOM 709 C CA . LYS A 1 93 ? 23.885 0.177 -30.166 1.00 87.56 93 LYS A CA 1
ATOM 710 C C . LYS A 1 93 ? 23.898 0.200 -28.641 1.00 87.56 93 LYS A C 1
ATOM 712 O O . LYS A 1 93 ? 23.344 -0.699 -28.030 1.00 87.56 93 LYS A O 1
ATOM 717 N N . GLU A 1 94 ? 24.517 1.208 -28.033 1.00 86.75 94 GLU A N 1
ATOM 718 C CA . GLU A 1 94 ? 24.635 1.293 -26.571 1.00 86.75 94 GLU A CA 1
ATOM 719 C C . GLU A 1 94 ? 23.262 1.441 -25.915 1.00 86.75 94 GLU A C 1
ATOM 721 O O . GLU A 1 94 ? 22.988 0.835 -24.883 1.00 86.75 94 GLU A O 1
ATOM 726 N N . ILE A 1 95 ? 22.369 2.190 -26.561 1.00 88.94 95 ILE A N 1
ATOM 727 C CA . ILE A 1 95 ? 20.982 2.312 -26.118 1.00 88.94 95 ILE A CA 1
ATOM 728 C C . ILE A 1 95 ? 20.273 0.962 -26.200 1.00 88.94 95 ILE A C 1
ATOM 730 O O . ILE A 1 95 ? 19.592 0.570 -25.254 1.00 88.94 95 ILE A O 1
ATOM 734 N N . TRP A 1 96 ? 20.440 0.231 -27.303 1.00 90.25 96 TRP A N 1
ATOM 735 C CA . TRP A 1 96 ? 19.864 -1.102 -27.429 1.00 90.25 96 TRP A CA 1
ATOM 736 C C . TRP A 1 96 ? 20.447 -2.098 -26.420 1.00 90.25 96 TRP A C 1
ATOM 738 O O . TRP A 1 96 ? 19.690 -2.865 -25.830 1.00 90.25 96 TRP A O 1
ATOM 748 N N . ASP A 1 97 ? 21.752 -2.052 -26.152 1.00 86.50 97 ASP A N 1
ATOM 749 C CA . ASP A 1 97 ? 22.400 -2.893 -25.142 1.00 86.50 97 ASP A CA 1
ATOM 750 C C . ASP A 1 97 ? 21.764 -2.663 -23.757 1.00 86.50 97 ASP A C 1
ATOM 752 O O . ASP A 1 97 ? 21.503 -3.625 -23.041 1.00 86.50 97 ASP A O 1
ATOM 756 N N . ILE A 1 98 ? 21.406 -1.420 -23.411 1.00 85.25 98 ILE A N 1
ATOM 757 C CA . ILE A 1 98 ? 20.684 -1.098 -22.168 1.00 85.25 98 ILE A CA 1
ATOM 758 C C . ILE A 1 98 ? 19.231 -1.590 -22.216 1.00 85.25 98 ILE A C 1
ATOM 760 O O . ILE A 1 98 ? 18.764 -2.232 -21.275 1.00 85.25 98 ILE A O 1
ATOM 764 N N . LEU A 1 99 ? 18.505 -1.300 -23.299 1.00 87.00 99 LEU A N 1
ATOM 765 C CA . LEU A 1 99 ? 17.092 -1.670 -23.432 1.00 87.00 99 LEU A CA 1
ATOM 766 C C . LEU A 1 99 ? 16.890 -3.191 -23.458 1.00 87.00 99 LEU A C 1
ATOM 768 O O . LEU A 1 99 ? 15.923 -3.686 -22.888 1.00 87.00 99 LEU A O 1
ATOM 772 N N . SER A 1 100 ? 17.815 -3.936 -24.065 1.00 85.75 100 SER A N 1
ATOM 773 C CA . SER A 1 100 ? 17.764 -5.400 -24.165 1.00 85.75 100 SER A CA 1
ATOM 774 C C . SER A 1 100 ? 17.933 -6.123 -22.823 1.00 85.75 100 SER A C 1
ATOM 776 O O . SER A 1 100 ? 17.573 -7.294 -22.706 1.00 85.75 100 SER A O 1
ATOM 778 N N . LEU A 1 101 ? 18.444 -5.434 -21.795 1.00 83.69 101 LEU A N 1
ATOM 779 C CA . LEU A 1 101 ? 18.541 -5.965 -20.432 1.00 83.69 101 LEU A CA 1
ATOM 780 C C . LEU A 1 101 ? 17.207 -5.892 -19.675 1.00 83.69 101 LEU A C 1
ATOM 782 O O . LEU A 1 101 ? 17.037 -6.592 -18.673 1.00 83.69 101 LEU A O 1
ATOM 786 N N . ILE A 1 102 ? 16.257 -5.078 -20.147 1.00 82.75 102 ILE A N 1
ATOM 787 C CA . ILE A 1 102 ? 14.946 -4.912 -19.521 1.00 82.75 102 ILE A CA 1
ATOM 788 C C . ILE A 1 102 ? 14.085 -6.139 -19.841 1.00 82.75 102 ILE A C 1
ATOM 790 O O . ILE A 1 102 ? 13.739 -6.399 -20.992 1.00 82.75 102 ILE A O 1
ATOM 794 N N . LYS A 1 103 ? 13.723 -6.901 -18.803 1.00 80.75 103 LYS A N 1
ATOM 795 C CA . LYS A 1 103 ? 12.899 -8.117 -18.939 1.00 80.75 103 LYS A CA 1
ATOM 796 C C . LYS A 1 103 ? 11.400 -7.836 -18.999 1.00 80.75 103 LYS A C 1
ATOM 798 O O . LYS A 1 103 ? 10.656 -8.664 -19.519 1.00 80.75 103 LYS A O 1
ATOM 803 N N . ASP A 1 104 ? 10.964 -6.714 -18.433 1.00 80.94 104 ASP A N 1
ATOM 804 C CA . ASP A 1 104 ? 9.562 -6.309 -18.433 1.00 80.94 104 ASP A CA 1
ATOM 805 C C . ASP A 1 104 ? 9.231 -5.539 -19.729 1.00 80.94 104 ASP A C 1
ATOM 807 O O . ASP A 1 104 ? 9.797 -4.465 -19.968 1.00 80.94 104 ASP A O 1
ATOM 811 N N . PRO A 1 105 ? 8.325 -6.060 -20.577 1.00 80.69 105 PRO A N 1
ATOM 812 C CA . PRO A 1 105 ? 7.969 -5.413 -21.834 1.00 80.69 105 PRO A CA 1
ATOM 813 C C . PRO A 1 105 ? 7.311 -4.038 -21.647 1.00 80.69 105 PRO A C 1
ATOM 815 O O . PRO A 1 105 ? 7.532 -3.156 -22.475 1.00 80.69 105 PRO A O 1
ATOM 818 N N . GLU A 1 106 ? 6.546 -3.816 -20.575 1.00 83.00 106 GLU A N 1
ATOM 819 C CA . GLU A 1 106 ? 5.892 -2.525 -20.322 1.00 83.00 106 GLU A CA 1
ATOM 820 C C . GLU A 1 106 ? 6.928 -1.458 -19.946 1.00 83.00 106 GLU A C 1
ATOM 822 O O . GLU A 1 106 ? 6.899 -0.338 -20.462 1.00 83.00 106 GLU A O 1
ATOM 827 N N . VAL A 1 107 ? 7.920 -1.824 -19.129 1.00 80.56 107 VAL A N 1
ATOM 828 C CA . VAL A 1 107 ? 9.034 -0.933 -18.756 1.00 80.56 107 VAL A CA 1
ATOM 829 C C . VAL A 1 107 ? 9.901 -0.599 -19.971 1.00 80.56 107 VAL A C 1
ATOM 831 O O . VAL A 1 107 ? 10.287 0.559 -20.162 1.00 80.56 107 VAL A O 1
ATOM 834 N N . LEU A 1 108 ? 10.163 -1.584 -20.837 1.00 85.06 108 LEU A N 1
ATOM 835 C CA . LEU A 1 108 ? 10.888 -1.371 -22.089 1.00 85.06 108 LEU A CA 1
ATOM 836 C C . LEU A 1 108 ? 10.142 -0.385 -22.991 1.00 85.06 108 LEU A C 1
ATOM 838 O O . LEU A 1 108 ? 10.753 0.550 -23.510 1.00 85.06 108 LEU A O 1
ATOM 842 N N . LEU A 1 109 ? 8.827 -0.553 -23.159 1.00 84.31 109 LEU A N 1
ATOM 843 C CA . LEU A 1 109 ? 8.006 0.339 -23.979 1.00 84.31 109 LEU A CA 1
ATOM 844 C C . LEU A 1 109 ? 8.000 1.769 -23.442 1.00 84.31 109 LEU A C 1
ATOM 846 O O . LEU A 1 109 ? 8.098 2.711 -24.233 1.00 84.31 109 LEU A O 1
ATOM 850 N N . VAL A 1 110 ? 7.900 1.950 -22.126 1.00 84.81 110 VAL A N 1
ATOM 851 C CA . VAL A 1 110 ? 7.948 3.276 -21.499 1.00 84.81 110 VAL A CA 1
ATOM 852 C C . VAL A 1 110 ? 9.307 3.936 -21.736 1.00 84.81 110 VAL A C 1
ATOM 854 O O . VAL A 1 110 ? 9.347 5.066 -22.222 1.00 84.81 110 VAL A O 1
ATOM 857 N N . LYS A 1 111 ? 10.413 3.224 -21.480 1.00 84.00 111 LYS A N 1
ATOM 858 C CA . LYS A 1 111 ? 11.778 3.759 -21.639 1.00 84.00 111 LYS A CA 1
ATOM 859 C C . LYS A 1 111 ? 12.156 3.989 -23.106 1.00 84.00 111 LYS A C 1
ATOM 861 O O . LYS A 1 111 ? 12.864 4.939 -23.428 1.00 84.00 111 LYS A O 1
ATOM 866 N N . PHE A 1 112 ? 11.635 3.176 -24.024 1.00 87.06 112 PHE A N 1
ATOM 867 C CA . PHE A 1 112 ? 11.773 3.434 -25.453 1.00 87.06 112 PHE A CA 1
ATOM 868 C C . PHE A 1 112 ? 11.001 4.692 -25.862 1.00 87.06 112 PHE A C 1
ATOM 870 O O . PHE A 1 112 ? 11.555 5.565 -26.525 1.00 87.06 112 PHE A O 1
ATOM 877 N N . ASN A 1 113 ? 9.735 4.820 -25.448 1.00 87.00 113 ASN A N 1
ATOM 878 C CA . ASN A 1 113 ? 8.866 5.938 -25.829 1.00 87.00 113 ASN A CA 1
ATOM 879 C C . ASN A 1 113 ? 9.188 7.271 -25.148 1.00 87.00 113 ASN A C 1
ATOM 881 O O . ASN A 1 113 ? 8.753 8.303 -25.661 1.00 87.00 113 ASN A O 1
ATOM 885 N N . SER A 1 114 ? 9.955 7.276 -24.057 1.00 85.44 114 SER A N 1
ATOM 886 C CA . SER A 1 114 ? 10.444 8.510 -23.435 1.00 85.44 114 SER A CA 1
ATOM 887 C C . SER A 1 114 ? 11.533 9.212 -24.251 1.00 85.44 114 SER A C 1
ATOM 889 O O . SER A 1 114 ? 11.740 10.405 -24.057 1.00 85.44 114 SER A O 1
ATOM 891 N N . MET A 1 115 ? 12.205 8.508 -25.171 1.00 88.00 115 MET A N 1
ATOM 892 C CA . MET A 1 115 ? 13.205 9.099 -26.064 1.00 88.00 115 MET A CA 1
ATOM 893 C C . MET A 1 115 ? 12.580 9.938 -27.184 1.00 88.00 115 MET A C 1
ATOM 895 O O . MET A 1 115 ? 11.467 9.676 -27.674 1.00 88.00 115 MET A O 1
ATOM 899 N N . SER A 1 116 ? 13.361 10.894 -27.691 1.00 87.88 116 SER A N 1
ATOM 900 C CA . SER A 1 116 ? 13.010 11.656 -28.883 1.00 87.88 116 SER A CA 1
ATOM 901 C C . SER A 1 116 ? 12.691 10.748 -30.077 1.00 87.88 116 SER A C 1
ATOM 903 O O . SER A 1 116 ? 13.206 9.640 -30.254 1.00 87.88 116 SER A O 1
ATOM 905 N N . ARG A 1 117 ? 11.787 11.222 -30.944 1.00 87.25 117 ARG A N 1
ATOM 906 C CA . ARG A 1 117 ? 11.350 10.468 -32.132 1.00 87.25 117 ARG A CA 1
ATOM 907 C C . ARG A 1 117 ? 12.526 10.088 -33.034 1.00 87.25 117 ARG A C 1
ATOM 909 O O . ARG A 1 117 ? 12.518 9.000 -33.599 1.00 87.25 117 ARG A O 1
ATOM 916 N N . GLN A 1 118 ? 13.496 10.988 -33.178 1.00 88.12 118 GLN A N 1
ATOM 917 C CA . GLN A 1 118 ? 14.688 10.754 -33.986 1.00 88.12 118 GLN A CA 1
ATOM 918 C C . GLN A 1 118 ? 15.495 9.581 -33.424 1.00 88.12 118 GLN A C 1
ATOM 920 O O . GLN A 1 118 ? 15.806 8.646 -34.159 1.00 88.12 118 GLN A O 1
ATOM 925 N N . LYS A 1 119 ? 15.715 9.561 -32.106 1.00 89.00 119 LYS A N 1
ATOM 926 C CA . LYS A 1 119 ? 16.471 8.493 -31.457 1.00 89.00 119 LYS A CA 1
ATOM 927 C C . LYS A 1 119 ? 15.779 7.141 -31.513 1.00 89.00 119 LYS A C 1
ATOM 929 O O . LYS A 1 119 ? 16.409 6.131 -31.811 1.00 89.00 119 LYS A O 1
ATOM 934 N N . ARG A 1 120 ? 14.460 7.118 -31.318 1.00 92.19 120 ARG A N 1
ATOM 935 C CA . ARG A 1 120 ? 13.665 5.892 -31.476 1.00 92.19 120 ARG A CA 1
ATOM 936 C C . ARG A 1 120 ? 13.797 5.277 -32.864 1.00 92.19 120 ARG A C 1
ATOM 938 O O . ARG A 1 120 ? 13.857 4.058 -32.973 1.00 92.19 120 ARG A O 1
ATOM 945 N N . LEU A 1 121 ? 13.841 6.103 -33.910 1.00 91.94 121 LEU A N 1
ATOM 946 C CA . LEU A 1 121 ? 14.038 5.622 -35.278 1.00 91.94 121 LEU A CA 1
ATOM 947 C C . LEU A 1 121 ? 15.435 5.031 -35.469 1.00 91.94 121 LEU A C 1
ATOM 949 O O . LEU A 1 121 ? 15.544 3.954 -36.038 1.00 91.94 121 LEU A O 1
ATOM 953 N N . GLU A 1 122 ? 16.474 5.689 -34.957 1.00 91.94 122 GLU A N 1
ATOM 954 C CA . GLU A 1 122 ? 17.856 5.191 -35.027 1.00 91.94 122 GLU A CA 1
ATOM 955 C C . GLU A 1 122 ? 18.026 3.844 -34.316 1.00 91.94 122 GLU A C 1
ATOM 957 O O . GLU A 1 122 ? 18.644 2.929 -34.853 1.00 91.94 122 GLU A O 1
ATOM 962 N N . VAL A 1 123 ? 17.446 3.700 -33.121 1.00 91.19 123 VAL A N 1
ATOM 963 C CA . VAL A 1 123 ? 17.485 2.444 -32.360 1.00 91.19 123 VAL A CA 1
ATOM 964 C C . VAL A 1 123 ? 16.675 1.354 -33.062 1.00 91.19 123 VAL A C 1
ATOM 966 O O . VAL A 1 123 ? 17.152 0.230 -33.183 1.00 91.19 123 VAL A O 1
ATOM 969 N N . A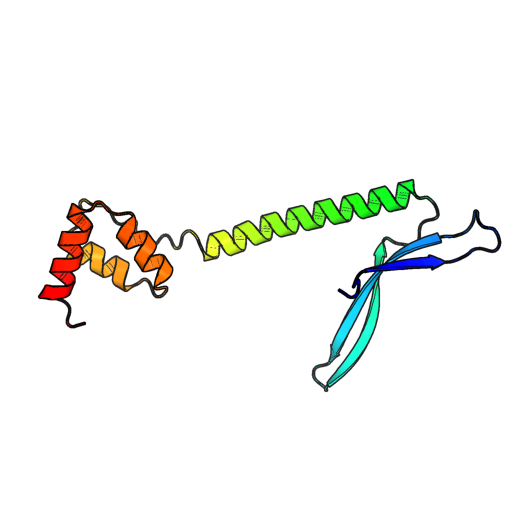LA A 1 124 ? 15.483 1.667 -33.577 1.00 91.25 124 ALA A N 1
ATOM 970 C CA . ALA A 1 124 ? 14.677 0.701 -34.322 1.00 91.25 124 ALA A CA 1
ATOM 971 C C . ALA A 1 124 ? 15.381 0.225 -35.604 1.00 91.25 124 ALA A C 1
ATOM 973 O O . ALA A 1 124 ? 15.389 -0.970 -35.888 1.00 91.25 124 ALA A O 1
ATOM 974 N N . ASP A 1 125 ? 16.004 1.138 -36.350 1.00 91.69 125 ASP A N 1
ATOM 975 C CA . ASP A 1 125 ? 16.775 0.818 -37.554 1.00 91.69 125 ASP A CA 1
ATOM 976 C C . ASP A 1 125 ? 18.006 -0.039 -37.227 1.00 91.69 125 ASP A C 1
ATOM 978 O O . ASP A 1 125 ? 18.284 -1.024 -37.916 1.00 91.69 125 ASP A O 1
ATOM 982 N N . TYR A 1 126 ? 18.692 0.270 -36.119 1.00 91.44 126 TYR A N 1
ATOM 983 C CA . TYR A 1 126 ? 19.792 -0.544 -35.612 1.00 91.44 126 TYR A CA 1
ATOM 984 C C . TYR A 1 126 ? 19.344 -1.976 -35.311 1.00 91.44 126 TYR A C 1
ATOM 986 O O . TYR A 1 126 ? 19.983 -2.911 -35.795 1.00 91.44 126 TYR A O 1
ATOM 994 N N . VAL A 1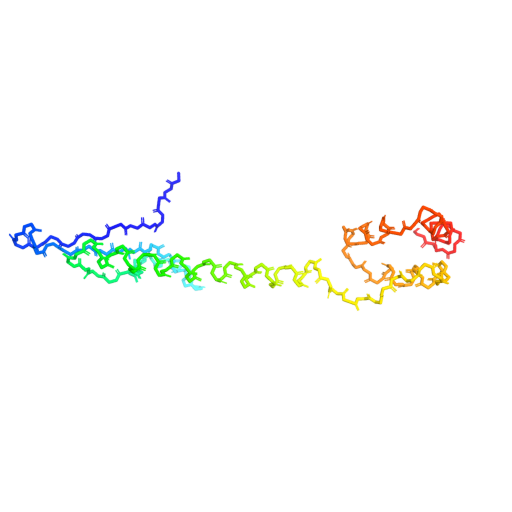 127 ? 18.242 -2.151 -34.574 1.00 90.25 127 VAL A N 1
ATOM 995 C CA . VAL A 1 127 ? 17.689 -3.471 -34.234 1.00 90.25 127 VAL A CA 1
ATOM 996 C C . VAL A 1 127 ? 17.305 -4.237 -35.493 1.00 90.25 127 VAL A C 1
ATOM 998 O O . VAL A 1 127 ? 17.735 -5.370 -35.661 1.00 90.25 127 VAL A O 1
ATOM 1001 N N . LEU A 1 128 ? 16.563 -3.613 -36.411 1.00 87.69 128 LEU A N 1
ATOM 1002 C CA . LEU A 1 128 ? 16.126 -4.258 -37.652 1.00 87.69 128 LEU A CA 1
ATOM 1003 C C . LEU A 1 128 ? 17.294 -4.664 -38.562 1.00 87.69 128 LEU A C 1
ATOM 1005 O O . LEU A 1 128 ? 17.196 -5.664 -39.270 1.00 87.69 128 LEU A O 1
ATOM 1009 N N . SER A 1 129 ? 18.383 -3.895 -38.553 1.00 86.19 129 SER A N 1
ATOM 1010 C CA . SER A 1 129 ? 19.530 -4.119 -39.439 1.00 86.19 129 SER A CA 1
ATOM 1011 C C . SER A 1 129 ? 20.615 -5.016 -38.838 1.00 86.19 129 SER A C 1
ATOM 1013 O O . SER A 1 129 ? 21.350 -5.659 -39.584 1.00 86.19 129 SER A O 1
ATOM 1015 N N . ASN A 1 130 ? 20.764 -5.036 -37.510 1.00 83.75 130 ASN A N 1
ATOM 1016 C CA . ASN A 1 130 ? 21.918 -5.647 -36.835 1.00 83.75 130 ASN A CA 1
ATOM 1017 C C . ASN A 1 130 ? 21.542 -6.703 -35.794 1.00 83.75 130 ASN A C 1
ATOM 1019 O O . ASN A 1 130 ? 22.397 -7.503 -35.412 1.00 83.75 130 ASN A O 1
ATOM 1023 N N . CYS A 1 131 ? 20.299 -6.722 -35.321 1.00 79.81 131 CYS A N 1
ATOM 1024 C CA . CYS A 1 131 ? 19.831 -7.723 -34.378 1.00 79.81 131 CYS A CA 1
ATOM 1025 C C . CYS A 1 131 ? 18.947 -8.722 -35.128 1.00 79.81 131 CYS A C 1
ATOM 1027 O O . CYS A 1 131 ? 17.905 -8.366 -35.666 1.00 79.81 131 CYS A O 1
ATOM 1029 N N . ASN A 1 132 ?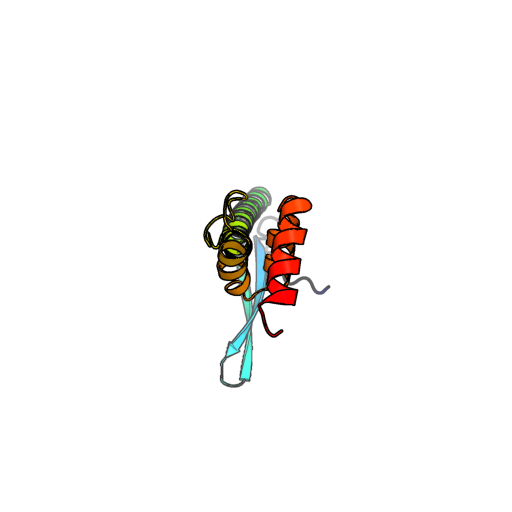 19.356 -9.992 -35.161 1.00 62.00 132 ASN A N 1
ATOM 1030 C CA . ASN A 1 132 ? 18.443 -11.063 -35.551 1.00 62.00 132 ASN A CA 1
ATOM 1031 C C . ASN A 1 132 ? 17.395 -11.197 -34.442 1.00 62.00 132 ASN A C 1
ATOM 1033 O O . ASN A 1 132 ? 17.706 -11.732 -33.376 1.00 62.00 132 ASN A O 1
ATOM 1037 N N . VAL A 1 133 ? 16.204 -10.656 -34.687 1.00 56.91 133 VAL A N 1
ATOM 1038 C CA . VAL A 1 133 ? 15.028 -10.786 -33.817 1.00 56.91 133 VAL A CA 1
ATOM 1039 C C . VAL A 1 133 ? 14.362 -12.140 -34.034 1.00 56.91 133 VAL A C 1
ATOM 1041 O O . VAL A 1 133 ? 14.246 -12.553 -35.212 1.00 56.91 133 VAL A O 1
#

pLDDT: mean 75.82, std 13.43, range [40.72, 92.19]